Protein AF-A0A645IAF1-F1 (afdb_monomer_lite)

Foldseek 3Di:
DQVVLVVCVVVLVLVVSLVVLVCCLPPPLVVCPVDPPCPQVNLVSLQSSLSSCVSVLVLVSSLVSLVVCCVVVHPQLSSLQSNLVSCVSVVVNVSSVVSNVRSVCVVDPDPDPDPPVVPPDD

Sequence (122 aa):
MYYRGIALLSMQKYEEAAEDFTVFLDEVAPQMAASAEMADLPAWARNYRAAARMGSAKYEEAIADLTANIEEGSLKAISYYNRSLCYQSLGKNDLAEEDLMMSLMQEEAPPDVPKELSETNN

Structure (mmCIF, N/CA/C/O backbone):
data_AF-A0A645IAF1-F1
#
_entry.id   AF-A0A645IAF1-F1
#
loop_
_atom_site.group_PDB
_atom_site.id
_atom_site.type_symbol
_atom_site.label_atom_id
_atom_site.label_alt_id
_atom_site.label_comp_id
_atom_site.label_asym_id
_atom_site.label_entity_id
_atom_site.label_seq_id
_atom_site.pdbx_PDB_ins_code
_atom_site.Cartn_x
_atom_site.Cartn_y
_atom_site.Cartn_z
_atom_site.occupancy
_atom_site.B_iso_or_equiv
_atom_site.auth_seq_id
_atom_site.auth_comp_id
_atom_site.auth_asym_id
_atom_site.auth_atom_id
_atom_site.pdbx_PDB_model_num
ATOM 1 N N . MET A 1 1 ? 6.078 -0.438 -18.440 1.00 82.25 1 MET A N 1
ATOM 2 C CA . MET A 1 1 ? 4.841 -0.945 -17.806 1.00 82.25 1 MET A CA 1
ATOM 3 C C . MET A 1 1 ? 4.289 0.052 -16.791 1.00 82.25 1 MET A C 1
ATOM 5 O O . MET A 1 1 ? 3.124 0.379 -16.909 1.00 82.25 1 MET A O 1
ATOM 9 N N . TYR A 1 2 ? 5.121 0.683 -15.950 1.00 89.44 2 TYR A N 1
ATOM 10 C CA . TYR A 1 2 ? 4.727 1.769 -15.024 1.00 89.44 2 TYR A CA 1
ATOM 11 C C . TYR A 1 2 ? 3.685 2.784 -15.554 1.00 89.44 2 TYR A C 1
ATOM 13 O O . TYR A 1 2 ? 2.589 2.886 -15.012 1.00 89.44 2 TYR A O 1
ATOM 21 N N . TYR A 1 3 ? 3.973 3.494 -16.655 1.00 92.44 3 TYR A N 1
ATOM 22 C CA . TYR A 1 3 ? 3.039 4.492 -17.205 1.00 92.44 3 TYR A CA 1
ATOM 23 C C . TYR A 1 3 ? 1.733 3.889 -17.747 1.00 92.44 3 TYR A C 1
ATOM 25 O O . TYR A 1 3 ? 0.693 4.543 -17.708 1.00 92.44 3 TYR A O 1
ATOM 33 N N . ARG A 1 4 ? 1.771 2.638 -18.229 1.00 96.31 4 ARG A N 1
ATOM 34 C CA . ARG A 1 4 ? 0.563 1.915 -18.643 1.00 96.31 4 ARG A CA 1
ATOM 35 C C . ARG A 1 4 ? -0.282 1.562 -17.417 1.00 96.31 4 ARG A C 1
ATOM 37 O O . ARG A 1 4 ? -1.475 1.833 -17.445 1.00 96.31 4 ARG A O 1
ATOM 44 N N . GLY A 1 5 ? 0.335 1.106 -16.326 1.00 95.75 5 GLY A N 1
ATOM 45 C CA . GLY A 1 5 ? -0.334 0.875 -15.041 1.00 95.75 5 GLY A CA 1
ATOM 46 C C . GLY A 1 5 ? -1.092 2.105 -14.526 1.00 95.75 5 GLY A C 1
ATOM 47 O O . GLY A 1 5 ? -2.252 1.998 -14.133 1.00 95.75 5 GLY A O 1
ATOM 48 N N . ILE A 1 6 ? -0.497 3.300 -14.619 1.00 95.19 6 ILE A N 1
ATOM 49 C CA . ILE A 1 6 ? -1.168 4.562 -14.242 1.00 95.19 6 ILE A CA 1
ATOM 50 C C . ILE A 1 6 ? -2.386 4.844 -15.137 1.00 95.19 6 ILE A C 1
ATOM 52 O O . ILE A 1 6 ? -3.454 5.227 -14.650 1.00 95.19 6 ILE A O 1
ATOM 56 N N . ALA A 1 7 ? -2.255 4.640 -16.450 1.00 97.06 7 ALA A N 1
ATOM 57 C CA . ALA A 1 7 ? -3.380 4.804 -17.367 1.00 97.06 7 ALA A CA 1
ATOM 58 C C . ALA A 1 7 ? -4.506 3.795 -17.070 1.00 97.06 7 ALA A C 1
ATOM 60 O O . ALA A 1 7 ? -5.679 4.163 -17.091 1.00 97.06 7 ALA A O 1
ATOM 61 N N . LEU A 1 8 ? -4.156 2.552 -16.728 1.00 97.69 8 LEU A N 1
ATOM 62 C CA . LEU A 1 8 ? -5.105 1.495 -16.367 1.00 97.69 8 LEU A CA 1
ATOM 63 C C . LEU A 1 8 ? -5.873 1.819 -15.076 1.00 97.69 8 LEU A C 1
ATOM 65 O O . LEU A 1 8 ? -7.085 1.611 -15.038 1.00 97.69 8 LEU A O 1
ATOM 69 N N . LEU A 1 9 ? -5.227 2.423 -14.070 1.00 94.81 9 LEU A N 1
ATOM 70 C CA . LEU A 1 9 ? -5.910 2.938 -12.871 1.00 94.81 9 LEU A CA 1
ATOM 71 C C . LEU A 1 9 ? -7.014 3.945 -13.220 1.00 94.81 9 LEU A C 1
ATOM 73 O O . LEU A 1 9 ? -8.121 3.860 -12.693 1.00 94.81 9 LEU A O 1
ATOM 77 N N . SER A 1 10 ? -6.737 4.858 -14.155 1.00 95.31 10 SER A N 1
ATOM 78 C CA . SER A 1 10 ? -7.721 5.850 -14.623 1.00 95.31 10 SER A CA 1
ATOM 79 C C . SER A 1 10 ? -8.899 5.208 -15.366 1.00 95.31 10 SER A C 1
ATOM 81 O O . SER A 1 10 ? -9.985 5.778 -15.432 1.00 95.31 10 SER A O 1
ATOM 83 N N . MET A 1 11 ? -8.693 4.007 -15.908 1.00 97.50 11 MET A N 1
ATOM 84 C CA . MET A 1 11 ? -9.718 3.191 -16.560 1.00 97.50 11 MET A CA 1
ATOM 85 C C . MET A 1 11 ? -10.392 2.193 -15.604 1.00 97.50 11 MET A C 1
ATOM 87 O O . MET A 1 11 ? -11.191 1.383 -16.067 1.00 97.50 11 MET A O 1
ATOM 91 N N . GLN A 1 12 ? -10.069 2.224 -14.303 1.00 96.75 12 GLN A N 1
ATOM 92 C CA . GLN A 1 12 ? -10.544 1.270 -13.285 1.00 96.75 12 GLN A CA 1
ATOM 93 C C . GLN A 1 12 ? -10.196 -0.197 -13.598 1.00 96.75 12 GLN A C 1
ATOM 95 O O . GLN A 1 12 ? -10.843 -1.131 -13.133 1.00 96.75 12 GLN A O 1
ATOM 100 N N . LYS A 1 13 ? -9.149 -0.406 -14.397 1.00 98.19 13 LYS A N 1
ATOM 101 C CA . LYS A 1 13 ? -8.618 -1.720 -14.763 1.00 98.19 13 LYS A CA 1
ATOM 102 C C . LYS A 1 13 ? -7.594 -2.158 -13.723 1.00 98.19 13 LYS A C 1
ATOM 104 O O . LYS A 1 13 ? -6.386 -2.117 -13.956 1.00 98.19 13 LYS A O 1
ATOM 109 N N . TYR A 1 14 ? -8.090 -2.479 -12.534 1.00 97.88 14 TYR A N 1
ATOM 110 C CA . TYR A 1 14 ? -7.278 -2.607 -11.328 1.00 97.88 14 TYR A CA 1
ATOM 111 C C . TYR A 1 14 ? -6.321 -3.804 -11.350 1.00 97.88 14 TYR A C 1
ATOM 113 O O . TYR A 1 14 ? -5.140 -3.643 -11.047 1.00 97.88 14 TYR A O 1
ATOM 121 N N . GLU A 1 15 ? -6.772 -4.985 -11.763 1.00 97.56 15 GLU A N 1
ATOM 122 C CA . GLU A 1 15 ? -5.929 -6.186 -11.809 1.00 97.56 15 GLU A CA 1
ATOM 123 C C . GLU A 1 15 ? -4.771 -6.014 -12.799 1.00 97.56 15 GLU A C 1
ATOM 125 O O . GLU A 1 15 ? -3.619 -6.290 -12.471 1.00 97.56 15 GLU A O 1
ATOM 130 N N . GLU A 1 16 ? -5.079 -5.481 -13.981 1.00 97.94 16 GLU A N 1
ATOM 131 C CA . GLU A 1 16 ? -4.112 -5.208 -15.048 1.00 97.94 16 GLU A CA 1
ATOM 132 C C . GLU A 1 16 ? -3.110 -4.123 -14.615 1.00 97.94 16 GLU A C 1
ATOM 134 O O . GLU A 1 16 ? -1.911 -4.231 -14.870 1.00 97.94 16 GLU A O 1
ATOM 139 N N . ALA A 1 17 ? -3.580 -3.088 -13.907 1.00 98.25 17 ALA A N 1
ATOM 140 C CA . ALA A 1 17 ? -2.704 -2.076 -13.327 1.00 98.25 17 ALA A CA 1
ATOM 141 C C . ALA A 1 17 ? -1.756 -2.678 -12.275 1.00 98.25 17 ALA A C 1
ATOM 143 O O . ALA A 1 17 ? -0.561 -2.377 -12.275 1.00 98.25 17 ALA A O 1
ATOM 144 N N . ALA A 1 18 ? -2.265 -3.539 -11.390 1.00 98.00 18 ALA A N 1
ATOM 145 C CA . ALA A 1 18 ? -1.464 -4.177 -10.347 1.00 98.00 18 ALA A CA 1
ATOM 146 C C . ALA A 1 18 ? -0.386 -5.111 -10.922 1.00 98.00 18 ALA A C 1
ATOM 148 O O . ALA A 1 18 ? 0.731 -5.162 -10.394 1.00 98.00 18 ALA A O 1
ATOM 149 N N . GLU A 1 19 ? -0.694 -5.817 -12.011 1.00 97.75 19 GLU A N 1
ATOM 150 C CA . GLU A 1 19 ? 0.272 -6.630 -12.755 1.00 97.75 19 GLU A CA 1
ATOM 151 C C . GLU A 1 19 ? 1.381 -5.757 -13.358 1.00 97.75 19 GLU A C 1
ATOM 153 O O . GLU A 1 19 ? 2.565 -6.019 -13.139 1.00 97.75 19 GLU A O 1
ATOM 158 N N . ASP A 1 20 ? 1.021 -4.644 -14.001 1.00 97.94 20 ASP A N 1
ATOM 159 C CA . ASP A 1 20 ? 1.984 -3.705 -14.591 1.00 97.94 20 ASP A CA 1
ATOM 160 C C . ASP A 1 20 ? 2.971 -3.120 -13.579 1.00 97.94 20 ASP A C 1
ATOM 162 O O . ASP A 1 20 ? 4.161 -2.957 -13.883 1.00 97.94 20 ASP A O 1
ATOM 166 N N . PHE A 1 21 ? 2.488 -2.782 -12.382 1.00 97.69 21 PHE A N 1
ATOM 167 C CA . PHE A 1 21 ? 3.351 -2.307 -11.302 1.00 97.69 21 PHE A CA 1
ATOM 168 C C . PHE A 1 21 ? 4.201 -3.426 -10.708 1.00 97.69 21 PHE A C 1
ATOM 170 O O . PHE A 1 21 ? 5.333 -3.164 -10.313 1.00 97.69 21 PHE A O 1
ATOM 177 N N . THR A 1 22 ? 3.703 -4.664 -10.685 1.00 97.75 22 THR A N 1
ATOM 178 C CA . THR A 1 22 ? 4.485 -5.828 -10.244 1.00 97.75 22 THR A CA 1
ATOM 179 C C . THR A 1 22 ? 5.657 -6.078 -11.179 1.00 97.75 22 THR A C 1
ATOM 181 O O . THR A 1 22 ? 6.793 -6.096 -10.720 1.00 97.75 22 THR A O 1
ATOM 184 N N . VAL A 1 23 ? 5.419 -6.124 -12.493 1.00 96.31 23 VAL A N 1
ATOM 185 C CA . VAL A 1 23 ? 6.510 -6.276 -13.467 1.00 96.31 23 VAL A CA 1
ATOM 186 C C . VAL A 1 23 ? 7.507 -5.118 -13.370 1.00 96.31 23 VAL A C 1
ATOM 188 O O . VAL A 1 23 ? 8.716 -5.324 -13.439 1.00 96.31 23 VAL A O 1
ATOM 191 N N . PHE A 1 24 ? 7.031 -3.884 -13.168 1.00 95.00 24 PHE A N 1
ATOM 192 C CA . PHE A 1 24 ? 7.938 -2.758 -12.947 1.00 95.00 24 PHE A CA 1
ATOM 193 C C . PHE A 1 24 ? 8.821 -2.951 -11.704 1.00 95.00 24 PHE A C 1
ATOM 195 O O . PHE A 1 24 ? 10.030 -2.746 -11.794 1.00 95.00 24 PHE A O 1
ATOM 202 N N . LEU A 1 25 ? 8.235 -3.332 -10.569 1.00 94.06 25 LEU A N 1
ATOM 203 C CA . LEU A 1 25 ? 8.953 -3.512 -9.306 1.00 94.06 25 LEU A CA 1
ATOM 204 C C . LEU A 1 25 ? 9.940 -4.684 -9.346 1.00 94.06 25 LEU A C 1
ATOM 206 O O . LEU A 1 25 ? 11.028 -4.562 -8.791 1.00 94.06 25 LEU A O 1
ATOM 210 N N . ASP A 1 26 ? 9.582 -5.776 -10.016 1.00 94.06 26 ASP A N 1
ATOM 211 C CA . ASP A 1 26 ? 10.371 -7.010 -10.003 1.00 94.06 26 ASP A CA 1
ATOM 212 C C . ASP A 1 26 ? 11.459 -7.011 -11.084 1.00 94.06 26 ASP A C 1
ATOM 214 O O . ASP A 1 26 ? 12.578 -7.467 -10.849 1.00 94.06 26 ASP A O 1
ATOM 218 N N . GLU A 1 27 ? 11.158 -6.482 -12.273 1.00 92.50 27 GLU A N 1
ATOM 219 C CA . GLU A 1 27 ? 12.069 -6.564 -13.416 1.00 92.50 27 GLU A CA 1
ATOM 220 C C . GLU A 1 27 ? 12.810 -5.255 -13.666 1.00 92.50 27 GLU A C 1
ATOM 222 O O . GLU A 1 27 ? 14.000 -5.273 -13.972 1.00 92.50 27 GLU A O 1
ATOM 227 N N . VAL A 1 28 ? 12.136 -4.109 -13.554 1.00 89.56 28 VAL A N 1
ATOM 228 C CA . VAL A 1 28 ? 12.688 -2.825 -14.015 1.00 89.56 28 VAL A CA 1
ATOM 229 C C . VAL A 1 28 ? 13.399 -2.085 -12.885 1.00 89.56 28 VAL A C 1
ATOM 231 O O . VAL A 1 28 ? 14.553 -1.687 -13.045 1.00 89.56 28 VAL A O 1
ATOM 234 N N . ALA A 1 29 ? 12.745 -1.926 -11.734 1.00 89.31 29 ALA A N 1
ATOM 235 C CA . ALA A 1 29 ? 13.269 -1.166 -10.603 1.00 89.31 29 ALA A CA 1
ATOM 236 C C . ALA A 1 29 ? 14.666 -1.628 -10.127 1.00 89.31 29 ALA A C 1
ATOM 238 O O . ALA A 1 29 ? 15.521 -0.760 -9.932 1.00 89.31 29 ALA A O 1
ATOM 239 N N . PRO A 1 30 ? 14.982 -2.938 -10.022 1.00 87.50 30 PRO A N 1
ATOM 240 C CA . PRO A 1 30 ? 16.314 -3.382 -9.603 1.00 87.50 30 PRO A CA 1
ATOM 241 C C . PRO A 1 30 ? 17.421 -2.987 -10.589 1.00 87.50 30 PRO A C 1
ATOM 243 O O . PRO A 1 30 ? 18.556 -2.743 -10.186 1.00 87.50 30 PRO A O 1
ATOM 246 N N . GLN A 1 31 ? 17.094 -2.881 -11.882 1.00 82.31 31 GLN A N 1
ATOM 247 C CA . GLN A 1 31 ? 18.032 -2.456 -12.926 1.00 82.31 31 GLN A CA 1
ATOM 248 C C . GLN A 1 31 ? 18.238 -0.930 -12.932 1.00 82.31 31 GLN A C 1
ATOM 250 O O . GLN A 1 31 ? 19.261 -0.446 -13.413 1.00 82.31 31 GLN A O 1
ATOM 255 N N . MET A 1 32 ? 17.287 -0.170 -12.375 1.00 74.75 32 MET A N 1
ATOM 256 C CA . MET A 1 32 ? 17.332 1.296 -12.282 1.00 74.75 32 MET A CA 1
ATOM 257 C C . MET A 1 32 ? 18.114 1.816 -11.069 1.00 74.75 32 MET A C 1
ATOM 259 O O . MET A 1 32 ? 18.429 3.004 -11.023 1.00 74.75 32 MET A O 1
ATOM 263 N N . ALA A 1 33 ? 18.486 0.948 -10.120 1.00 60.56 33 ALA A N 1
ATOM 264 C CA . ALA A 1 33 ? 19.208 1.313 -8.896 1.00 60.56 33 ALA A CA 1
ATOM 265 C C . ALA A 1 33 ? 20.559 2.032 -9.138 1.00 60.56 33 ALA A C 1
ATOM 267 O O . ALA A 1 33 ? 21.137 2.593 -8.211 1.00 60.56 33 ALA A O 1
ATOM 268 N N . ALA A 1 34 ? 21.059 2.051 -10.380 1.00 59.06 34 ALA A N 1
ATOM 269 C CA . ALA A 1 34 ? 22.269 2.765 -10.779 1.00 59.06 34 ALA A CA 1
ATOM 270 C C . ALA A 1 34 ? 22.063 4.266 -11.091 1.00 59.06 34 ALA A C 1
ATOM 272 O O . ALA A 1 34 ? 23.053 4.992 -11.194 1.00 59.06 34 ALA A O 1
ATOM 273 N N . SER A 1 35 ? 20.825 4.757 -11.247 1.00 61.66 35 SER A N 1
ATOM 274 C CA . SER A 1 35 ? 20.546 6.164 -11.585 1.00 61.66 35 SER A CA 1
ATOM 275 C C . SER A 1 35 ? 19.781 6.883 -10.472 1.00 61.66 35 SER A C 1
ATOM 277 O O . SER A 1 35 ? 18.605 6.606 -10.240 1.00 61.66 35 SER A O 1
ATOM 279 N N . ALA A 1 36 ? 20.431 7.852 -9.820 1.00 64.00 36 ALA A N 1
ATOM 280 C CA . ALA A 1 36 ? 19.864 8.637 -8.717 1.00 64.00 36 ALA A CA 1
ATOM 281 C C . ALA A 1 36 ? 18.614 9.457 -9.100 1.00 64.00 36 ALA A C 1
ATOM 283 O O . ALA A 1 36 ? 17.828 9.814 -8.230 1.00 64.00 36 ALA A O 1
ATOM 284 N N . GLU A 1 37 ? 18.397 9.732 -10.389 1.00 64.12 37 GLU A N 1
ATOM 285 C CA . GLU A 1 37 ? 17.297 10.582 -10.869 1.00 64.12 37 GLU A CA 1
ATOM 286 C C . GLU A 1 37 ? 15.896 9.965 -10.701 1.00 64.12 37 GLU A C 1
ATOM 288 O O . GLU A 1 37 ? 14.902 10.673 -10.837 1.00 64.12 37 GLU A O 1
ATOM 293 N N . MET A 1 38 ? 15.789 8.663 -10.407 1.00 68.44 38 MET A N 1
ATOM 294 C CA . MET A 1 38 ? 14.504 7.951 -10.321 1.00 68.44 38 MET A CA 1
ATOM 295 C C . MET A 1 38 ? 14.358 7.084 -9.062 1.00 68.44 38 MET A C 1
ATOM 297 O O . MET A 1 38 ? 13.562 6.144 -9.047 1.00 68.44 38 MET A O 1
ATOM 301 N N . ALA A 1 39 ? 15.106 7.402 -8.001 1.00 74.12 39 ALA A N 1
ATOM 302 C CA . ALA A 1 39 ? 15.145 6.609 -6.770 1.00 74.12 39 ALA A CA 1
ATOM 303 C C . ALA A 1 39 ? 13.767 6.418 -6.102 1.00 74.12 39 ALA A C 1
ATOM 305 O O . ALA A 1 39 ? 13.534 5.388 -5.477 1.00 74.12 39 ALA A O 1
ATOM 306 N N . ASP A 1 40 ? 12.833 7.356 -6.291 1.00 83.81 40 ASP A N 1
ATOM 307 C CA . ASP A 1 40 ? 11.504 7.308 -5.666 1.00 83.81 40 ASP A CA 1
ATOM 308 C C . ASP A 1 40 ? 10.457 6.511 -6.464 1.00 83.81 40 ASP A C 1
ATOM 310 O O . ASP A 1 40 ? 9.369 6.226 -5.953 1.00 83.81 40 ASP A O 1
ATOM 314 N N . LEU A 1 41 ? 10.738 6.138 -7.722 1.00 89.12 41 LEU A N 1
ATOM 315 C CA . LEU A 1 41 ? 9.761 5.434 -8.564 1.00 89.12 41 LEU A CA 1
ATOM 316 C C . LEU A 1 41 ? 9.265 4.103 -7.974 1.00 89.12 41 LEU A C 1
ATOM 318 O O . LEU A 1 41 ? 8.069 3.835 -8.106 1.00 89.12 41 LEU A O 1
ATOM 322 N N . PRO A 1 42 ? 10.098 3.265 -7.325 1.00 93.12 42 PRO A N 1
ATOM 323 C CA . PRO A 1 42 ? 9.618 2.043 -6.684 1.00 93.12 42 PRO A CA 1
ATOM 324 C C . PRO A 1 42 ? 8.587 2.325 -5.586 1.00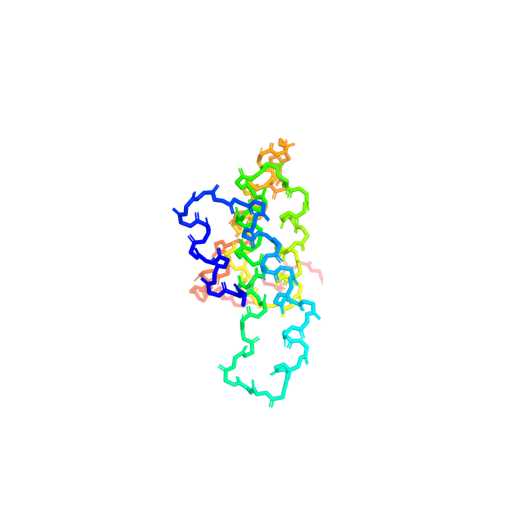 93.12 42 PRO A C 1
ATOM 326 O O . PRO A 1 42 ? 7.555 1.658 -5.536 1.00 93.12 42 PRO A O 1
ATOM 329 N N . ALA A 1 43 ? 8.799 3.359 -4.766 1.00 93.69 43 ALA A N 1
ATOM 330 C CA . ALA A 1 43 ? 7.850 3.733 -3.719 1.00 93.69 43 ALA A CA 1
ATOM 331 C C . ALA A 1 43 ? 6.500 4.175 -4.308 1.00 93.69 43 ALA A C 1
ATOM 333 O O . ALA A 1 43 ? 5.436 3.732 -3.858 1.00 93.69 43 ALA A O 1
ATOM 334 N N . TRP A 1 44 ? 6.528 4.983 -5.373 1.00 95.06 44 TRP A N 1
ATOM 335 C CA . TRP A 1 44 ? 5.316 5.366 -6.103 1.00 95.06 44 TRP A CA 1
ATOM 336 C C . TRP A 1 44 ? 4.636 4.173 -6.775 1.00 95.06 44 TRP A C 1
ATOM 338 O O . TRP A 1 44 ? 3.414 4.057 -6.711 1.00 95.06 44 TRP A O 1
ATOM 348 N N . ALA A 1 45 ? 5.399 3.254 -7.368 1.00 96.25 45 ALA A N 1
ATOM 349 C CA . ALA A 1 45 ? 4.854 2.043 -7.974 1.00 96.25 45 ALA A CA 1
ATOM 350 C C . ALA A 1 45 ? 4.148 1.154 -6.943 1.00 96.25 45 ALA A C 1
ATOM 352 O O . ALA A 1 45 ? 3.047 0.681 -7.222 1.00 96.25 45 ALA A O 1
ATOM 353 N N . ARG A 1 46 ? 4.716 0.978 -5.741 1.00 97.81 46 ARG A N 1
ATOM 354 C CA . ARG A 1 46 ? 4.037 0.282 -4.632 1.00 97.81 46 ARG A CA 1
ATOM 355 C C . ARG A 1 46 ? 2.760 0.998 -4.219 1.00 97.81 46 ARG A C 1
ATOM 357 O O . ARG A 1 46 ? 1.731 0.350 -4.080 1.00 97.81 46 ARG A O 1
ATOM 364 N N . ASN A 1 47 ? 2.786 2.325 -4.102 1.00 97.44 47 ASN A N 1
ATOM 365 C CA . ASN A 1 47 ? 1.591 3.093 -3.755 1.00 97.44 47 ASN A CA 1
ATOM 366 C C . ASN A 1 47 ? 0.480 2.958 -4.816 1.00 97.44 47 ASN A C 1
ATOM 368 O O . ASN A 1 47 ? -0.683 2.749 -4.480 1.00 97.44 47 ASN A O 1
ATOM 372 N N . TYR A 1 48 ? 0.824 3.023 -6.104 1.00 97.94 48 TYR A N 1
ATOM 373 C CA . TYR A 1 48 ? -0.149 2.827 -7.179 1.00 97.94 48 TYR A CA 1
ATOM 374 C C . TYR A 1 48 ? -0.648 1.382 -7.272 1.00 97.94 48 TYR A C 1
ATOM 376 O O . TYR A 1 48 ? -1.834 1.163 -7.527 1.00 97.94 48 TYR A O 1
ATOM 384 N N . ARG A 1 49 ? 0.217 0.393 -7.014 1.00 98.56 49 ARG A N 1
ATOM 385 C CA . ARG A 1 49 ? -0.192 -1.012 -6.908 1.00 98.56 49 ARG A CA 1
ATOM 386 C C . ARG A 1 49 ? -1.134 -1.234 -5.728 1.00 98.56 49 ARG A C 1
ATOM 388 O O . ARG A 1 49 ? -2.134 -1.929 -5.893 1.00 98.56 49 ARG A O 1
ATOM 395 N N . ALA A 1 50 ? -0.877 -0.598 -4.587 1.00 98.50 50 ALA A N 1
ATOM 396 C CA . ALA A 1 50 ? -1.775 -0.610 -3.440 1.00 98.50 50 ALA A CA 1
ATOM 397 C C . ALA A 1 50 ? -3.138 -0.006 -3.799 1.00 98.50 50 ALA A C 1
ATOM 399 O O . ALA A 1 50 ? -4.160 -0.635 -3.546 1.00 98.50 50 ALA A O 1
ATOM 400 N N . ALA A 1 51 ? -3.168 1.147 -4.475 1.00 98.19 51 ALA A N 1
ATOM 401 C CA . ALA A 1 51 ? -4.412 1.764 -4.939 1.00 98.19 51 ALA A CA 1
ATOM 402 C C . ALA A 1 51 ? -5.197 0.854 -5.902 1.00 98.19 51 ALA A C 1
ATOM 404 O O . ALA A 1 51 ? -6.417 0.735 -5.788 1.00 98.19 51 ALA A O 1
ATOM 405 N N . ALA A 1 52 ? -4.506 0.164 -6.816 1.00 98.44 52 ALA A N 1
ATOM 406 C CA . ALA A 1 52 ? -5.123 -0.832 -7.688 1.00 98.44 52 ALA A CA 1
ATOM 407 C C . ALA A 1 52 ? -5.722 -1.989 -6.872 1.00 98.44 52 ALA A C 1
ATOM 409 O O . ALA A 1 52 ? -6.895 -2.321 -7.014 1.00 98.44 52 ALA A O 1
ATOM 410 N N . ARG A 1 53 ? -4.945 -2.555 -5.943 1.00 98.50 53 ARG A N 1
ATOM 411 C CA . ARG A 1 53 ? -5.383 -3.638 -5.051 1.00 98.50 53 ARG A CA 1
ATOM 412 C C . ARG A 1 53 ? -6.574 -3.234 -4.181 1.00 98.50 53 ARG A C 1
ATOM 414 O O . ARG A 1 53 ? -7.493 -4.032 -4.037 1.00 98.50 53 ARG A O 1
ATOM 421 N N . MET A 1 54 ? -6.612 -2.001 -3.677 1.00 98.38 54 MET A N 1
ATOM 422 C CA . MET A 1 54 ? -7.773 -1.440 -2.973 1.00 98.38 54 MET A CA 1
ATOM 423 C C . MET A 1 54 ? -9.015 -1.394 -3.872 1.00 98.38 54 MET A C 1
ATOM 425 O O . MET A 1 54 ? -10.093 -1.786 -3.428 1.00 98.38 54 MET A O 1
ATOM 429 N N . GLY A 1 55 ? -8.863 -0.978 -5.136 1.00 97.19 55 GLY A N 1
ATOM 430 C CA . GLY A 1 55 ? -9.937 -1.000 -6.138 1.00 97.19 55 GLY A CA 1
ATOM 431 C C . GLY A 1 55 ? -10.493 -2.404 -6.411 1.00 97.19 55 GLY A C 1
ATOM 432 O O . GLY A 1 55 ? -11.689 -2.556 -6.649 1.00 97.19 55 GLY A O 1
ATOM 433 N N . SER A 1 56 ? -9.652 -3.433 -6.285 1.00 97.69 56 SER A N 1
ATOM 434 C CA . SER A 1 56 ? -10.024 -4.856 -6.372 1.00 97.69 56 SER A CA 1
ATOM 435 C C . SER A 1 56 ? -10.389 -5.506 -5.026 1.00 97.69 56 SER A C 1
ATOM 437 O O . SER A 1 56 ? -10.473 -6.731 -4.952 1.00 97.69 56 SER A O 1
ATOM 439 N N . ALA A 1 57 ? -10.553 -4.729 -3.948 1.00 97.81 57 ALA A N 1
ATOM 440 C CA . ALA A 1 57 ? -10.808 -5.215 -2.583 1.00 97.81 57 ALA A CA 1
ATOM 441 C C . ALA A 1 57 ? -9.745 -6.185 -2.006 1.00 97.81 57 ALA A C 1
ATOM 443 O O . ALA A 1 57 ? -10.013 -6.942 -1.073 1.00 97.81 57 ALA A O 1
ATOM 444 N N . LYS A 1 58 ? -8.514 -6.148 -2.526 1.00 98.56 58 LYS A N 1
ATOM 445 C CA . LYS A 1 58 ? -7.350 -6.922 -2.056 1.00 98.56 58 LYS A CA 1
ATOM 446 C C . LYS A 1 58 ? -6.586 -6.152 -0.976 1.00 98.56 58 LYS A C 1
ATOM 448 O O . LYS A 1 58 ? -5.426 -5.771 -1.156 1.00 98.56 58 LYS A O 1
ATOM 453 N N . TYR A 1 59 ? -7.259 -5.864 0.131 1.00 98.56 59 TYR A N 1
ATOM 454 C CA . TYR A 1 59 ? -6.761 -4.934 1.148 1.00 98.56 59 TYR A CA 1
ATOM 455 C C . TYR A 1 59 ? -5.488 -5.421 1.849 1.00 98.56 59 TYR A C 1
ATOM 457 O O . TYR A 1 59 ? -4.593 -4.620 2.100 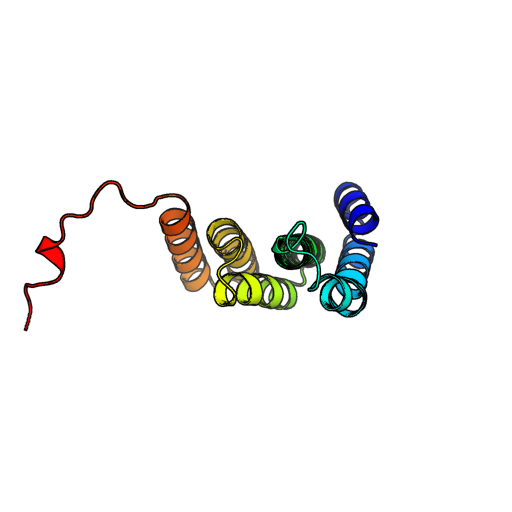1.00 98.56 59 TYR A O 1
ATOM 465 N N . GLU A 1 60 ? -5.346 -6.719 2.116 1.00 98.69 60 GLU A N 1
ATOM 466 C CA . GLU A 1 60 ? -4.138 -7.288 2.726 1.00 98.69 60 GLU A CA 1
ATOM 467 C C . GLU A 1 60 ? -2.905 -7.134 1.828 1.00 98.69 60 GLU A C 1
ATOM 469 O O . GLU A 1 60 ? -1.822 -6.798 2.308 1.00 98.69 60 GLU A O 1
ATOM 474 N N . GLU A 1 61 ? -3.061 -7.330 0.516 1.00 98.50 61 GLU A N 1
ATOM 475 C CA . GLU A 1 61 ? -1.970 -7.123 -0.439 1.00 98.50 61 GLU A CA 1
ATOM 476 C C . GLU A 1 61 ? -1.599 -5.635 -0.551 1.00 98.50 61 GLU A C 1
ATOM 478 O O . GLU A 1 61 ? -0.423 -5.294 -0.681 1.00 98.50 61 GLU A O 1
ATOM 483 N N . ALA A 1 62 ? -2.591 -4.740 -0.485 1.00 98.69 62 ALA A N 1
ATOM 484 C CA . ALA A 1 62 ? -2.352 -3.299 -0.453 1.00 98.69 62 ALA A CA 1
ATOM 485 C C . ALA A 1 62 ? -1.607 -2.881 0.827 1.00 98.69 62 ALA A C 1
ATOM 487 O O . ALA A 1 62 ? -0.642 -2.123 0.756 1.00 98.69 62 ALA A O 1
ATOM 488 N N . ILE A 1 63 ? -1.982 -3.432 1.986 1.00 98.81 63 ILE A N 1
ATOM 489 C CA . ILE A 1 63 ? -1.297 -3.202 3.268 1.00 98.81 63 ILE A CA 1
ATOM 490 C C . ILE A 1 63 ? 0.187 -3.573 3.182 1.00 98.81 63 ILE A C 1
ATOM 492 O O . ILE A 1 63 ? 1.021 -2.837 3.713 1.00 98.81 63 ILE A O 1
ATOM 496 N N . ALA A 1 64 ? 0.531 -4.675 2.510 1.00 98.62 64 ALA A N 1
ATOM 497 C CA . ALA A 1 64 ? 1.922 -5.092 2.342 1.00 98.62 64 ALA A CA 1
ATOM 498 C C . ALA A 1 64 ? 2.747 -4.063 1.546 1.00 98.62 64 ALA A C 1
ATOM 500 O O . ALA A 1 64 ? 3.843 -3.695 1.969 1.00 98.62 64 ALA A O 1
ATOM 501 N N . ASP A 1 65 ? 2.202 -3.541 0.442 1.00 98.50 65 ASP A N 1
ATOM 502 C CA . ASP A 1 65 ? 2.865 -2.504 -0.364 1.00 98.50 65 ASP A CA 1
ATOM 503 C C . ASP A 1 65 ? 3.105 -1.215 0.427 1.00 98.50 65 ASP A C 1
ATOM 505 O O . ASP A 1 65 ? 4.180 -0.618 0.359 1.00 98.50 65 ASP A O 1
ATOM 509 N N . LEU A 1 66 ? 2.096 -0.789 1.184 1.00 98.56 66 LEU A N 1
ATOM 510 C CA . LEU A 1 66 ? 2.137 0.451 1.957 1.00 98.56 66 LEU A CA 1
ATOM 511 C C . LEU A 1 66 ? 3.068 0.323 3.165 1.00 98.56 66 LEU A C 1
ATOM 513 O O . LEU A 1 66 ? 3.783 1.264 3.502 1.00 98.56 66 LEU A O 1
ATOM 517 N N . THR A 1 67 ? 3.115 -0.858 3.780 1.00 98.56 67 THR A N 1
ATOM 518 C CA . THR A 1 67 ? 4.051 -1.156 4.869 1.00 98.56 67 THR A CA 1
ATOM 519 C C . THR A 1 67 ? 5.495 -1.118 4.381 1.00 98.56 67 THR A C 1
ATOM 521 O O . THR A 1 67 ? 6.321 -0.490 5.035 1.00 98.56 67 THR A O 1
ATOM 524 N N . ALA A 1 68 ? 5.783 -1.669 3.197 1.00 97.12 68 ALA A N 1
ATOM 525 C CA . ALA A 1 68 ? 7.120 -1.583 2.610 1.00 97.12 68 ALA A CA 1
ATOM 526 C C . ALA A 1 68 ? 7.574 -0.124 2.414 1.00 97.12 68 ALA A C 1
ATOM 528 O O . ALA A 1 68 ? 8.699 0.225 2.756 1.00 97.12 68 ALA A O 1
ATOM 529 N N . ASN A 1 69 ? 6.687 0.759 1.941 1.00 95.62 69 ASN A N 1
ATOM 530 C CA . ASN A 1 69 ? 6.998 2.188 1.828 1.00 95.62 69 ASN A CA 1
ATOM 531 C C . ASN A 1 69 ? 7.295 2.835 3.194 1.00 95.62 69 ASN A C 1
ATOM 533 O O . ASN A 1 69 ? 8.264 3.585 3.333 1.00 95.62 69 ASN A O 1
ATOM 537 N N . ILE A 1 70 ? 6.490 2.520 4.215 1.00 96.19 70 ILE A N 1
ATOM 538 C CA . ILE A 1 70 ? 6.680 3.029 5.582 1.00 96.19 70 ILE A CA 1
ATOM 539 C C . ILE A 1 70 ? 8.039 2.596 6.150 1.00 96.19 70 ILE A C 1
ATOM 541 O O . ILE A 1 70 ? 8.757 3.432 6.709 1.00 96.19 70 ILE A O 1
ATOM 545 N N . GLU A 1 71 ? 8.395 1.320 5.991 1.00 96.06 71 GLU A N 1
ATOM 546 C CA . GLU A 1 71 ? 9.660 0.738 6.457 1.00 96.06 71 GLU A CA 1
ATOM 547 C C . GLU A 1 71 ? 10.872 1.335 5.732 1.00 96.06 71 GLU A C 1
ATOM 549 O O . GLU A 1 71 ? 11.880 1.646 6.368 1.00 96.06 71 GLU A O 1
ATOM 554 N N . GLU A 1 72 ? 10.757 1.572 4.424 1.00 92.38 72 GLU A N 1
ATOM 555 C CA . GLU A 1 72 ? 11.810 2.190 3.607 1.00 92.38 72 GLU A CA 1
ATOM 556 C C . GLU A 1 72 ? 11.957 3.702 3.840 1.00 92.38 72 GLU A C 1
ATOM 558 O O . GLU A 1 72 ? 12.944 4.303 3.420 1.00 92.38 72 GLU A O 1
ATOM 563 N N . GLY A 1 73 ? 11.012 4.338 4.538 1.00 90.56 73 GLY A N 1
ATOM 564 C CA . GLY A 1 73 ? 11.069 5.775 4.803 1.00 90.56 73 GLY A CA 1
ATOM 565 C C . GLY A 1 73 ? 10.459 6.655 3.715 1.00 90.56 73 GLY A C 1
ATOM 566 O O . GLY A 1 73 ? 10.442 7.874 3.880 1.00 90.56 73 GLY A O 1
ATOM 567 N N . SER A 1 74 ? 9.926 6.066 2.647 1.00 89.94 74 SER A N 1
ATOM 568 C CA . SER A 1 74 ? 9.399 6.779 1.482 1.00 89.94 74 SER A CA 1
ATOM 569 C C . SER A 1 74 ? 7.881 6.926 1.555 1.00 89.94 74 SER A C 1
ATOM 571 O O . SER A 1 74 ? 7.174 6.014 1.970 1.00 89.94 74 SER A O 1
ATOM 573 N N . LEU A 1 75 ? 7.349 8.074 1.120 1.00 92.25 75 LEU A N 1
ATOM 574 C CA . LEU A 1 75 ? 5.899 8.330 1.045 1.00 92.25 75 LEU A CA 1
ATOM 575 C C . LEU A 1 75 ? 5.139 8.011 2.348 1.00 92.25 75 LEU A C 1
ATOM 577 O O . LEU A 1 75 ? 3.998 7.555 2.288 1.00 92.25 75 LEU A O 1
ATOM 581 N N . LYS A 1 76 ? 5.758 8.213 3.521 1.00 93.81 76 LYS A N 1
ATOM 582 C CA . LYS A 1 76 ? 5.205 7.770 4.812 1.00 93.81 76 LYS A CA 1
ATOM 583 C C . LYS A 1 76 ? 3.796 8.294 5.073 1.00 93.81 76 LYS A C 1
ATOM 585 O O . LYS A 1 76 ? 2.925 7.483 5.353 1.00 93.81 76 LYS A O 1
ATOM 590 N N . ALA A 1 77 ? 3.564 9.601 4.919 1.00 94.38 77 ALA A N 1
ATOM 591 C CA . ALA A 1 77 ? 2.238 10.209 5.078 1.00 94.38 77 ALA A CA 1
ATOM 592 C C . ALA A 1 77 ? 1.176 9.480 4.234 1.00 94.38 77 ALA A C 1
ATOM 594 O O . ALA A 1 77 ? 0.267 8.847 4.759 1.00 94.38 77 ALA A O 1
ATOM 595 N N . ILE A 1 78 ? 1.379 9.458 2.914 1.00 95.75 78 ILE A N 1
ATOM 596 C CA . ILE A 1 78 ? 0.472 8.822 1.949 1.00 95.75 78 ILE A CA 1
ATOM 597 C C . ILE A 1 78 ? 0.288 7.329 2.255 1.00 95.75 78 ILE A C 1
ATOM 599 O O . ILE A 1 78 ? -0.815 6.796 2.130 1.00 95.75 78 ILE A O 1
ATOM 603 N N . SER A 1 79 ? 1.358 6.647 2.662 1.00 97.25 79 SER A N 1
ATOM 604 C CA . SER A 1 79 ? 1.331 5.209 2.917 1.00 97.25 79 SER A CA 1
ATOM 605 C C . SER A 1 79 ? 0.548 4.867 4.181 1.00 97.25 79 SER A C 1
ATOM 607 O O . SER A 1 79 ? -0.268 3.949 4.146 1.00 97.25 79 SER A O 1
ATOM 609 N N . TYR A 1 80 ? 0.725 5.638 5.257 1.00 98.38 80 TYR A N 1
ATOM 610 C CA . TYR A 1 80 ? -0.102 5.538 6.459 1.00 98.38 80 TYR A CA 1
ATOM 611 C C . TYR A 1 80 ? -1.571 5.834 6.144 1.00 98.38 80 TYR A C 1
ATOM 613 O O . TYR A 1 80 ? -2.439 5.020 6.456 1.00 98.38 80 TYR A O 1
ATOM 621 N N . TYR A 1 81 ? -1.856 6.926 5.428 1.00 98.12 81 TYR A N 1
ATOM 622 C CA . TYR A 1 81 ? -3.221 7.262 5.028 1.00 98.12 81 TYR A CA 1
ATOM 623 C C . TYR A 1 81 ? -3.891 6.125 4.243 1.00 98.12 81 TYR A C 1
ATOM 625 O O . TYR A 1 81 ? -4.946 5.632 4.638 1.00 98.12 81 TYR A O 1
ATOM 633 N N . ASN A 1 82 ? -3.265 5.631 3.174 1.00 98.06 82 ASN A N 1
ATOM 634 C CA . ASN A 1 82 ? -3.843 4.557 2.363 1.00 98.06 82 ASN A CA 1
ATOM 635 C C . ASN A 1 82 ? -3.975 3.237 3.145 1.00 98.06 82 ASN A C 1
ATOM 637 O O . ASN A 1 82 ? -4.915 2.470 2.908 1.00 98.06 82 ASN A O 1
ATOM 641 N N . ARG A 1 83 ? -3.072 2.966 4.099 1.00 98.62 83 ARG A N 1
ATOM 642 C CA . ARG A 1 83 ? -3.108 1.737 4.904 1.00 98.62 83 ARG A CA 1
ATOM 643 C C . ARG A 1 83 ? -4.237 1.802 5.928 1.00 98.62 83 ARG A C 1
ATOM 645 O O . ARG A 1 83 ? -4.930 0.799 6.106 1.00 98.62 83 ARG A O 1
ATOM 652 N N . SER A 1 84 ? -4.533 2.993 6.455 1.00 98.69 84 SER A N 1
ATOM 653 C CA . SER A 1 84 ? -5.721 3.227 7.280 1.00 98.69 84 SER A CA 1
ATOM 654 C C . SER A 1 84 ? -7.022 2.894 6.543 1.00 98.69 84 SER A C 1
ATOM 656 O O . SER A 1 84 ? -7.886 2.217 7.096 1.00 98.69 84 SER A O 1
ATOM 658 N N . LEU A 1 85 ? -7.137 3.268 5.261 1.00 98.62 85 LEU A N 1
ATOM 659 C CA . LEU A 1 85 ? -8.312 2.957 4.437 1.00 98.62 85 LEU A CA 1
ATOM 660 C C . LEU A 1 85 ? -8.466 1.444 4.221 1.00 98.62 85 LEU A C 1
ATOM 662 O O . LEU A 1 85 ? -9.581 0.913 4.234 1.00 98.62 85 LEU A O 1
ATOM 666 N N . CYS A 1 86 ? -7.348 0.731 4.064 1.00 98.69 86 CYS A N 1
ATOM 667 C CA . CYS A 1 86 ? -7.348 -0.728 3.988 1.00 98.69 86 CYS A CA 1
ATOM 668 C C . CYS A 1 86 ? -7.792 -1.354 5.316 1.00 98.69 86 CYS A C 1
ATOM 670 O O . CYS A 1 86 ? -8.652 -2.232 5.323 1.00 98.69 86 CYS A O 1
ATOM 672 N N . TYR A 1 87 ? -7.257 -0.887 6.448 1.00 98.75 87 TYR A N 1
ATOM 673 C CA . TYR A 1 87 ? -7.659 -1.371 7.769 1.00 98.75 87 TYR A CA 1
ATOM 674 C C . TYR A 1 87 ? -9.128 -1.099 8.075 1.00 98.75 87 TYR A C 1
ATOM 676 O O . TYR A 1 87 ? -9.815 -2.001 8.556 1.00 98.75 87 TYR A O 1
ATOM 684 N N . GLN A 1 88 ? -9.639 0.077 7.715 1.00 98.50 88 GLN A N 1
ATOM 685 C CA . GLN A 1 88 ? -11.059 0.396 7.823 1.00 98.50 88 GLN A CA 1
ATOM 686 C C . GLN A 1 88 ? -11.912 -0.565 6.983 1.00 98.50 88 GLN A C 1
ATOM 688 O O . GLN A 1 88 ? -12.904 -1.097 7.478 1.00 98.50 88 GLN A O 1
ATOM 693 N N . SER A 1 89 ? -11.498 -0.850 5.743 1.00 98.44 89 SER A N 1
ATOM 694 C CA . SER A 1 89 ? -12.203 -1.795 4.861 1.00 98.44 89 SER A CA 1
ATOM 695 C C . SER A 1 89 ? -12.222 -3.227 5.415 1.00 98.44 89 SER A C 1
ATOM 697 O O . SER A 1 89 ? -13.159 -3.980 5.160 1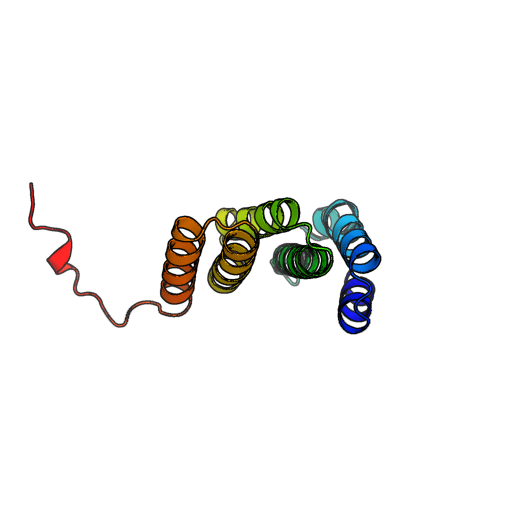.00 98.44 89 SER A O 1
ATOM 699 N N . LEU A 1 90 ? -11.220 -3.590 6.220 1.00 98.44 90 LEU A N 1
ATOM 700 C CA . LEU A 1 90 ? -11.127 -4.871 6.927 1.00 98.44 90 LEU A CA 1
ATOM 701 C C . LEU A 1 90 ? -11.782 -4.861 8.322 1.00 98.44 90 LEU A C 1
ATOM 703 O O . LEU A 1 90 ? -11.703 -5.858 9.041 1.00 98.44 90 LEU A O 1
ATOM 707 N N . GLY A 1 91 ? -12.397 -3.749 8.738 1.00 98.12 91 GLY A N 1
ATOM 708 C CA . GLY A 1 91 ? -13.018 -3.591 10.059 1.00 98.12 91 GLY A CA 1
ATOM 709 C C . GLY A 1 91 ? -12.029 -3.448 11.223 1.00 98.12 91 GLY A C 1
ATOM 710 O O . GLY A 1 91 ? -12.424 -3.557 12.383 1.00 98.12 91 GLY A O 1
ATOM 711 N N . LYS A 1 92 ? -10.745 -3.202 10.941 1.00 98.50 92 LYS A N 1
ATOM 712 C CA . LYS A 1 92 ? -9.677 -3.008 11.935 1.00 98.50 92 LYS A CA 1
ATOM 713 C C . LYS A 1 92 ? -9.564 -1.528 12.314 1.00 98.50 92 LYS A C 1
ATOM 715 O O . LYS A 1 92 ? -8.563 -0.881 12.023 1.00 98.50 92 LYS A O 1
ATOM 720 N N . ASN A 1 93 ? -10.617 -0.993 12.927 1.00 97.00 93 ASN A N 1
ATOM 721 C CA . ASN A 1 93 ? -10.758 0.449 13.160 1.00 97.00 93 ASN A CA 1
ATOM 722 C C . ASN A 1 93 ? -9.646 1.043 14.040 1.00 97.00 93 ASN A C 1
ATOM 724 O O . ASN A 1 93 ? -9.156 2.115 13.709 1.00 97.00 93 ASN A O 1
ATOM 728 N N . ASP A 1 94 ? -9.196 0.331 15.078 1.00 97.94 94 ASP A N 1
ATOM 729 C CA . ASP A 1 94 ? -8.130 0.814 15.972 1.00 97.94 94 ASP A CA 1
ATOM 730 C C . ASP A 1 94 ? -6.817 1.062 15.206 1.00 97.94 94 ASP A C 1
ATOM 732 O O . ASP A 1 94 ? -6.180 2.099 15.359 1.00 97.94 94 ASP A O 1
ATOM 736 N N . LEU A 1 95 ? -6.452 0.139 14.306 1.00 98.12 95 LEU A N 1
ATOM 737 C CA . LEU A 1 95 ? -5.264 0.282 13.457 1.00 98.12 95 LEU A CA 1
ATOM 738 C C . LEU A 1 95 ? -5.437 1.384 12.406 1.00 98.12 95 LEU A C 1
ATOM 740 O O . LEU A 1 95 ? -4.467 2.025 12.013 1.00 98.12 95 LEU A O 1
ATOM 744 N N . ALA A 1 96 ? -6.664 1.597 11.924 1.00 98.38 96 ALA A N 1
ATOM 745 C CA . ALA A 1 96 ? -6.949 2.678 10.991 1.00 98.38 96 ALA A CA 1
ATOM 746 C C . ALA A 1 96 ? -6.799 4.054 11.659 1.00 98.38 96 ALA A C 1
ATOM 748 O O . ALA A 1 96 ? -6.220 4.957 11.062 1.00 98.38 96 ALA A O 1
ATOM 749 N N . GLU A 1 97 ? -7.286 4.211 12.892 1.00 97.81 97 GLU A N 1
ATOM 750 C CA . GLU A 1 97 ? -7.133 5.450 13.663 1.00 97.81 97 GLU A CA 1
ATOM 751 C C . GLU A 1 97 ? -5.658 5.752 13.953 1.00 97.81 97 GLU A C 1
ATOM 753 O O . GLU A 1 97 ? -5.206 6.873 13.710 1.00 97.81 97 GLU A O 1
ATOM 758 N N . GLU A 1 98 ? -4.891 4.741 14.373 1.00 97.50 98 GLU A N 1
ATOM 759 C CA . GLU A 1 98 ? -3.444 4.866 14.576 1.00 97.50 98 GLU A CA 1
ATOM 760 C C . GLU A 1 98 ? -2.735 5.330 13.294 1.00 97.50 98 GLU A C 1
ATOM 762 O O . GLU A 1 98 ? -2.003 6.322 13.310 1.00 97.50 98 GLU A O 1
ATOM 767 N N . ASP A 1 99 ? -2.998 4.677 12.160 1.00 98.06 99 ASP A N 1
ATOM 768 C CA . ASP A 1 99 ? -2.390 5.049 10.881 1.00 98.06 99 ASP A CA 1
ATOM 769 C C . ASP A 1 99 ? -2.805 6.460 10.420 1.00 98.06 99 ASP A C 1
ATOM 771 O O . ASP A 1 99 ? -1.976 7.198 9.885 1.00 98.06 99 ASP A O 1
ATOM 775 N N . L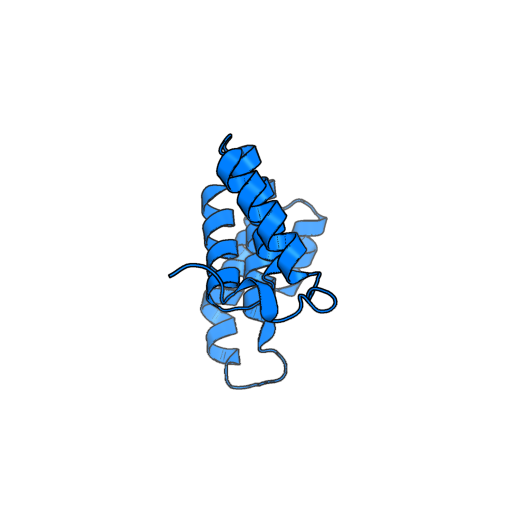EU A 1 100 ? -4.048 6.894 10.654 1.00 96.56 100 LEU A N 1
ATOM 776 C CA . LEU A 1 100 ? -4.464 8.271 10.351 1.00 96.56 100 LEU A CA 1
ATOM 777 C C . LEU A 1 100 ? -3.687 9.295 11.185 1.00 96.56 100 LEU A C 1
ATOM 779 O O . LEU A 1 100 ? -3.224 10.300 10.639 1.00 96.56 100 LEU A O 1
ATOM 783 N N . MET A 1 101 ? -3.489 9.034 12.481 1.00 96.44 101 MET A N 1
ATOM 784 C CA . MET A 1 101 ? -2.663 9.891 13.339 1.00 96.44 101 MET A CA 1
ATOM 785 C C . MET A 1 101 ? -1.212 9.933 12.854 1.00 96.44 101 MET A C 1
ATOM 787 O O . MET A 1 101 ? -0.623 11.010 12.744 1.00 96.44 101 MET A O 1
ATOM 791 N N . MET A 1 102 ? -0.646 8.773 12.512 1.00 95.56 102 MET A N 1
ATOM 792 C CA . MET A 1 102 ? 0.711 8.680 11.975 1.00 95.56 102 MET A CA 1
ATOM 793 C C . MET A 1 102 ? 0.854 9.448 10.660 1.00 95.56 102 MET A C 1
ATOM 795 O O . MET A 1 102 ? 1.858 10.131 10.478 1.00 95.56 102 MET A O 1
ATOM 799 N N . SER A 1 103 ? -0.144 9.397 9.772 1.00 94.69 103 SER A N 1
ATOM 800 C CA . SER A 1 103 ? -0.150 10.161 8.519 1.00 94.69 103 SER A CA 1
ATOM 801 C C . SER A 1 103 ? -0.034 11.665 8.762 1.00 94.69 103 SER A C 1
ATOM 803 O O . SER A 1 103 ? 0.820 12.318 8.162 1.00 94.69 103 SER A O 1
ATOM 805 N N . LEU A 1 104 ? -0.852 12.210 9.668 1.00 92.69 104 LEU A N 1
ATOM 806 C CA . LEU A 1 104 ? -0.860 13.642 9.990 1.00 92.69 104 LEU A CA 1
ATOM 807 C C . LEU A 1 104 ? 0.483 14.101 10.572 1.00 92.69 104 LEU A C 1
ATOM 809 O O . LEU A 1 104 ? 1.017 15.126 10.158 1.00 92.69 104 LEU A O 1
ATOM 813 N N . MET A 1 105 ? 1.090 13.293 11.447 1.00 92.62 105 MET A N 1
ATOM 814 C CA . MET A 1 105 ? 2.418 13.578 12.011 1.00 92.62 105 MET A CA 1
ATOM 815 C C . MET A 1 105 ? 3.561 13.558 10.982 1.00 92.62 105 MET A C 1
ATOM 817 O O . MET A 1 105 ? 4.673 13.965 11.303 1.00 92.62 105 MET A O 1
ATOM 821 N N . GLN A 1 106 ? 3.346 13.025 9.775 1.00 84.06 106 GLN A N 1
ATOM 822 C CA . GLN A 1 106 ? 4.339 13.076 8.693 1.00 84.06 106 GLN A CA 1
ATOM 823 C C . GLN A 1 106 ? 4.155 14.296 7.784 1.00 84.06 106 GLN A C 1
ATOM 825 O O . GLN A 1 106 ? 5.129 14.754 7.190 1.00 84.06 106 GLN A O 1
ATOM 830 N N . GLU A 1 107 ? 2.926 14.802 7.651 1.00 68.00 107 GLU A N 1
ATOM 831 C CA . GLU A 1 107 ? 2.629 16.035 6.906 1.00 68.00 107 GLU A CA 1
ATOM 832 C C . GLU A 1 107 ? 2.983 17.281 7.724 1.00 68.00 107 GLU A C 1
ATOM 834 O O . GLU A 1 107 ? 3.443 18.284 7.178 1.00 68.00 107 GLU A O 1
ATOM 839 N N . GLU A 1 108 ? 2.850 17.184 9.045 1.00 57.81 108 GLU A N 1
ATOM 840 C CA . GLU A 1 108 ? 3.326 18.171 9.998 1.00 57.81 108 GLU A CA 1
ATOM 841 C C . GLU A 1 108 ? 4.677 17.718 10.563 1.00 57.81 108 GLU A C 1
ATOM 843 O O . GLU A 1 108 ? 4.740 16.939 11.511 1.00 57.81 108 GLU A O 1
ATOM 848 N N . ALA A 1 109 ? 5.791 18.262 10.062 1.00 48.31 109 ALA A N 1
ATOM 849 C CA . ALA A 1 109 ? 6.887 18.495 11.000 1.00 48.31 109 ALA A CA 1
ATOM 850 C C . ALA A 1 109 ? 6.292 19.417 12.078 1.00 48.31 109 ALA A C 1
ATOM 852 O O . ALA A 1 109 ? 5.836 20.507 11.714 1.00 48.31 109 ALA A O 1
ATOM 853 N N . PRO A 1 110 ? 6.190 18.996 13.352 1.00 45.19 110 PRO A N 1
ATOM 854 C CA . PRO A 1 110 ? 5.466 19.788 14.329 1.00 45.19 110 PRO A CA 1
ATOM 855 C C . PRO A 1 110 ? 6.110 21.179 14.405 1.00 45.19 110 PRO A C 1
ATOM 857 O O . PRO A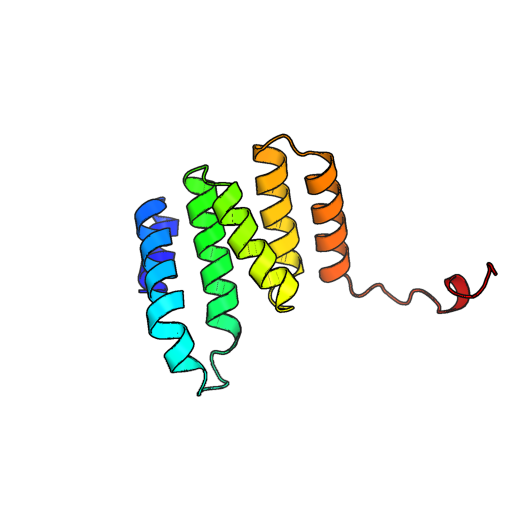 1 110 ? 7.344 21.265 14.427 1.00 45.19 1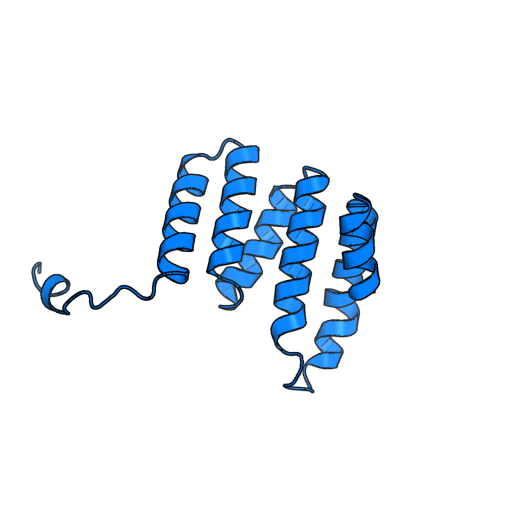10 PRO A O 1
ATOM 860 N N . PRO A 1 111 ? 5.329 22.273 14.428 1.00 47.75 111 PRO A N 1
ATOM 861 C CA . PRO A 1 111 ? 5.882 23.584 14.718 1.00 47.75 111 PRO A CA 1
ATOM 862 C C . PRO A 1 111 ? 6.387 23.551 16.162 1.00 47.75 111 PRO A C 1
ATOM 864 O O . PRO A 1 111 ? 5.583 23.614 17.081 1.00 47.75 111 PRO A O 1
ATOM 867 N N . ASP A 1 112 ? 7.701 23.368 16.330 1.00 55.88 112 ASP A N 1
ATOM 868 C CA . ASP A 1 112 ? 8.438 23.377 17.599 1.00 55.88 112 ASP A CA 1
ATOM 869 C C . ASP A 1 112 ? 7.657 22.775 18.781 1.00 55.88 112 ASP A C 1
ATOM 871 O O . ASP A 1 112 ? 7.027 23.493 19.556 1.00 55.88 112 ASP A O 1
ATOM 875 N N . VAL A 1 113 ? 7.748 21.457 18.991 1.00 49.09 113 VAL A N 1
ATOM 876 C CA . VAL A 1 113 ? 7.518 20.931 20.346 1.00 49.09 113 VAL A CA 1
ATOM 877 C C . VAL A 1 113 ? 8.763 21.300 21.154 1.00 49.09 113 VAL A C 1
ATOM 879 O O . VAL A 1 113 ? 9.840 20.770 20.853 1.00 49.09 113 VAL A O 1
ATOM 882 N N . PRO A 1 114 ? 8.685 22.198 22.155 1.00 47.66 114 PRO A N 1
ATOM 883 C CA . PRO A 1 114 ? 9.843 22.509 22.973 1.00 47.66 114 PRO A CA 1
ATOM 884 C C . PRO A 1 114 ? 10.332 21.224 23.637 1.00 47.66 114 PRO A C 1
ATOM 886 O O . PRO A 1 114 ? 9.545 20.440 24.171 1.00 47.66 114 PRO A O 1
ATOM 889 N N . LYS A 1 115 ? 11.651 21.031 23.618 1.00 50.78 115 LYS A N 1
ATOM 890 C CA . LYS A 1 115 ? 12.400 19.862 24.115 1.00 50.78 115 LYS A CA 1
ATOM 891 C C . LYS A 1 115 ? 12.153 19.492 25.592 1.00 50.78 115 LYS A C 1
ATOM 893 O O . LYS A 1 115 ? 12.756 18.556 26.098 1.00 50.78 115 LYS A O 1
ATOM 898 N N . GLU A 1 116 ? 11.297 20.224 26.292 1.00 49.53 116 GLU A N 1
ATOM 899 C CA . GLU A 1 116 ? 11.119 20.182 27.744 1.00 49.53 116 GLU A CA 1
ATOM 900 C C . GLU A 1 116 ? 10.098 19.131 28.210 1.00 49.53 116 GLU A C 1
ATOM 902 O O . GLU A 1 116 ? 10.027 18.838 29.401 1.00 49.53 116 GLU A O 1
ATOM 907 N N . LEU A 1 117 ? 9.346 18.497 27.301 1.00 48.50 117 LEU A N 1
ATOM 908 C CA . LEU A 1 117 ? 8.385 17.444 27.666 1.00 48.50 117 LEU A CA 1
ATOM 909 C C . LEU A 1 117 ? 8.953 16.012 27.613 1.00 48.50 117 LEU A C 1
ATOM 911 O O . LEU A 1 117 ? 8.231 15.073 27.933 1.00 48.50 117 LEU A O 1
ATOM 915 N N . SER A 1 118 ? 10.236 15.823 27.272 1.00 49.12 118 SER A N 1
ATOM 916 C CA . SER A 1 118 ? 10.893 14.501 27.301 1.00 49.12 118 SER A CA 1
ATOM 917 C C . SER A 1 118 ? 11.782 14.245 28.527 1.00 49.12 118 SER A C 1
ATOM 919 O O . SER A 1 118 ? 12.381 13.178 28.604 1.00 49.12 118 SER A O 1
ATOM 921 N N . GLU A 1 119 ? 11.883 15.175 29.487 1.00 48.19 119 GLU A N 1
ATOM 922 C CA . GLU A 1 119 ? 12.800 15.042 30.641 1.00 48.19 119 GLU A CA 1
ATOM 923 C C . GLU A 1 119 ? 12.143 15.184 32.026 1.00 48.19 119 GLU A C 1
ATOM 925 O O . GLU A 1 119 ? 12.805 15.514 33.005 1.00 48.19 119 GLU A O 1
ATOM 930 N N . THR A 1 120 ? 10.854 14.871 32.175 1.00 45.50 120 THR A N 1
ATOM 931 C CA . THR A 1 120 ? 10.288 14.632 33.517 1.00 45.50 120 THR A CA 1
ATOM 932 C C . THR A 1 120 ? 9.437 13.371 33.537 1.00 45.50 120 THR A C 1
ATOM 934 O O . THR A 1 120 ? 8.236 13.424 33.302 1.00 45.50 120 THR A O 1
ATOM 937 N N . ASN A 1 121 ? 10.091 12.223 33.767 1.00 38.62 121 ASN A N 1
ATOM 938 C CA . ASN A 1 121 ? 9.662 11.149 34.684 1.00 38.62 121 ASN A CA 1
ATOM 939 C C . ASN A 1 121 ? 10.496 9.865 34.481 1.00 38.62 121 ASN A C 1
ATOM 941 O O . ASN A 1 121 ? 10.028 8.912 33.860 1.00 38.62 121 ASN A O 1
ATOM 945 N N . ASN A 1 122 ? 11.733 9.860 34.993 1.00 38.59 122 ASN A N 1
ATOM 946 C CA . ASN A 1 122 ? 12.285 8.898 35.972 1.00 38.59 122 ASN A CA 1
ATOM 947 C C . ASN A 1 122 ? 13.805 9.041 36.081 1.00 38.59 122 ASN A C 1
ATOM 949 O O . ASN A 1 122 ? 14.487 8.870 35.049 1.00 38.59 122 ASN A O 1
#

pLDDT: mean 87.77, std 17.24, range [38.59, 98.81]

Organism: NCBI:txid1076179

Secondary structure (DSSP, 8-state):
-HHHHHHHHHTT-HHHHHHHHHHIIIIIHHHHTT-GGGTTHHHHHHHHHHHHHHHTT-HHHHHHHHHHHHHHTSSHHHHHHHHHHHHHHTT-HHHHHHHHHHHHHHH---S---GGGGSS--

Radius of gyration: 16.89 Å; chains: 1; bounding box: 35×31×55 Å

InterPro domains:
  IPR011990 Tetratricopeptide-like helical domain superfamily [G3DSA:1.25.40.10] (1-122)
  IPR011990 Tetratricopeptide-like helical domain superfamily [SSF48452] (2-106)